Protein AF-A0A7M1Q877-F1 (afdb_monomer_lite)

Foldseek 3Di:
DKWKKWKAQQDPCCQAQVNPQGTKIFIFPAADAQPVPRHGQAAAWSDDDPRITMGIDHDDPDSVRNVVVVVVVCVVVVWDWDWDPDDDDRTPTMITTDQAREGHLVSLVVVVVPDDLVVQALPQDLVNQLVVLVVVQVVRVVVRHGYPSVNSSVVSVVVNVVRVVVVVVVVVVPPD

Radius of gyration: 22.35 Å; chains: 1; bounding box: 50×34×74 Å

Sequence (176 aa):
MYFVIERQHIGPKRQQDADSDLHCFEVLSQPARHVSSGEACLNDSCGEEWGIETYAHGEHPTAEAAEFFIRNYMADLGLEYREDEELKGEVVSRFYVGRYKTLGVRKTQEWLYGIDMSDTDADTTDEDIAEIVRTIQEGAHETGEEYCAATLEKAFKEHRLNCRDELGGKLTTSTR

Secondary structure (DSSP, 8-state):
-EEEEEEEE-STTTTSTTTTT--EEEEESS-EE-TTT--EE-EEEEEEETTEEEEEEEEESSHHHHHHHHHHHHHHTT--EEE-SS--TTEEEEEEESSSEE--HHHHHHHHTT---TT--SS--HHHHHHHHHHHHHHHHHTTEE--HHHHHHHHHHHHHHHHHHHHHHHHHS--

pLDDT: mean 89.09, std 11.93, range [39.5, 98.12]

Structure (mmCIF, N/CA/C/O backbone):
data_AF-A0A7M1Q877-F1
#
_entry.id   AF-A0A7M1Q877-F1
#
loop_
_atom_site.group_PDB
_atom_site.id
_atom_site.type_symbol
_atom_site.label_atom_id
_atom_site.label_alt_id
_atom_site.label_comp_id
_atom_site.label_asym_id
_atom_site.label_entity_id
_atom_site.label_seq_id
_atom_site.pdbx_PDB_ins_code
_atom_site.Cartn_x
_atom_site.Cartn_y
_atom_site.Cartn_z
_atom_site.occupancy
_atom_site.B_iso_or_equiv
_atom_site.auth_seq_id
_atom_site.auth_comp_id
_atom_site.auth_asym_id
_atom_site.auth_atom_id
_atom_site.pdbx_PDB_model_num
ATOM 1 N N . MET A 1 1 ? -11.120 0.054 26.162 1.00 94.25 1 MET A N 1
ATOM 2 C CA . MET A 1 1 ? -11.555 -0.687 24.967 1.00 94.25 1 MET A CA 1
ATOM 3 C C . MET A 1 1 ? -10.812 -0.124 23.781 1.00 94.25 1 MET A C 1
ATOM 5 O O . MET A 1 1 ? -10.510 1.065 23.790 1.00 94.25 1 MET A O 1
ATOM 9 N N . TYR A 1 2 ? -10.507 -0.986 22.825 1.00 97.31 2 TYR A N 1
ATOM 10 C CA . TYR A 1 2 ? -9.814 -0.675 21.584 1.00 97.31 2 TYR A CA 1
ATOM 11 C C . TYR A 1 2 ? -10.568 -1.321 20.428 1.00 97.31 2 TYR A C 1
ATOM 13 O O . TYR A 1 2 ? -11.233 -2.337 20.624 1.00 97.31 2 TYR A O 1
ATOM 21 N N . PHE A 1 3 ? -10.479 -0.732 19.247 1.00 97.81 3 PHE A N 1
ATOM 22 C CA . PHE A 1 3 ? -11.283 -1.111 18.090 1.00 97.81 3 PHE A CA 1
ATOM 23 C C . PHE A 1 3 ? -10.362 -1.420 16.922 1.00 97.81 3 PHE A C 1
ATOM 25 O O . PHE A 1 3 ? -9.434 -0.650 16.669 1.00 97.81 3 PHE A O 1
ATOM 32 N N . VAL A 1 4 ? -10.613 -2.529 16.228 1.00 98.06 4 VAL A N 1
ATOM 33 C CA . VAL A 1 4 ? -9.866 -2.900 15.022 1.00 98.06 4 VAL A CA 1
ATOM 34 C C . VAL A 1 4 ? -10.636 -2.420 13.804 1.00 98.06 4 VAL A C 1
ATOM 36 O O . VAL A 1 4 ? -11.761 -2.862 13.573 1.00 98.06 4 VAL A O 1
ATOM 39 N N . ILE A 1 5 ? -10.026 -1.524 13.032 1.00 97.25 5 ILE A N 1
ATOM 40 C CA . ILE A 1 5 ? -10.617 -0.937 11.832 1.00 97.25 5 ILE A CA 1
ATOM 41 C C . ILE A 1 5 ? -9.763 -1.291 10.621 1.00 97.25 5 ILE A C 1
ATOM 43 O O . ILE A 1 5 ? -8.580 -0.967 10.581 1.00 97.25 5 ILE A O 1
ATOM 47 N N . GLU A 1 6 ? -10.365 -1.910 9.618 1.00 96.69 6 GLU A N 1
ATOM 48 C CA . GLU A 1 6 ? -9.756 -2.107 8.307 1.00 96.69 6 GLU A CA 1
ATOM 49 C C . GLU A 1 6 ? -10.187 -0.984 7.368 1.00 96.69 6 GLU A C 1
ATOM 51 O O . GLU A 1 6 ? -11.359 -0.605 7.324 1.00 96.69 6 GLU A O 1
ATOM 56 N N . ARG A 1 7 ? -9.238 -0.462 6.598 1.00 94.12 7 ARG A N 1
ATOM 57 C CA . ARG A 1 7 ? -9.498 0.474 5.509 1.00 94.12 7 ARG A CA 1
ATOM 58 C C . ARG A 1 7 ? -8.938 -0.090 4.228 1.00 94.12 7 ARG A C 1
ATOM 60 O O . ARG A 1 7 ? -7.794 -0.535 4.191 1.00 94.12 7 ARG A O 1
ATOM 67 N N . GLN A 1 8 ? -9.742 -0.046 3.177 1.00 91.50 8 GLN A N 1
ATOM 68 C CA . GLN A 1 8 ? -9.364 -0.559 1.875 1.00 91.50 8 GLN A CA 1
ATOM 69 C C . GLN A 1 8 ? -9.808 0.402 0.779 1.00 91.50 8 GLN A C 1
ATOM 71 O O . GLN A 1 8 ? -10.976 0.765 0.681 1.00 91.50 8 GLN A O 1
ATOM 76 N N . HIS A 1 9 ? -8.885 0.774 -0.105 1.00 87.06 9 HIS A N 1
ATOM 77 C CA . HIS A 1 9 ? -9.244 1.541 -1.290 1.00 87.06 9 HIS A CA 1
ATOM 78 C C . HIS A 1 9 ? -9.914 0.640 -2.343 1.00 87.06 9 HIS A C 1
ATOM 80 O O . HIS A 1 9 ? -9.298 -0.271 -2.914 1.00 87.06 9 HIS A O 1
ATOM 86 N N . ILE A 1 10 ? -11.186 0.916 -2.629 1.00 82.44 10 ILE A N 1
ATOM 87 C CA . ILE A 1 10 ? -12.016 0.175 -3.592 1.00 82.44 10 ILE A CA 1
ATOM 88 C C . ILE A 1 10 ? -12.201 0.920 -4.921 1.00 82.44 10 ILE A C 1
ATOM 90 O O . ILE A 1 10 ? -12.714 0.349 -5.884 1.00 82.44 10 ILE A O 1
ATOM 94 N N . GLY A 1 11 ? -11.730 2.167 -5.015 1.00 66.19 11 GLY A N 1
ATOM 95 C CA . GLY A 1 11 ? -11.813 2.975 -6.227 1.00 66.19 11 GLY A CA 1
ATOM 96 C C . GLY A 1 11 ? -10.947 2.461 -7.395 1.00 66.19 11 GLY A C 1
ATOM 97 O O . GLY A 1 11 ? -9.961 1.742 -7.201 1.00 66.19 11 GLY A O 1
ATOM 98 N N . PRO A 1 12 ? -11.241 2.884 -8.641 1.00 59.06 12 PRO A N 1
ATOM 99 C CA . PRO A 1 12 ? -10.527 2.440 -9.847 1.00 59.06 12 PRO A CA 1
ATOM 100 C C . PRO A 1 12 ? -9.068 2.934 -9.937 1.00 59.06 12 PRO A C 1
ATOM 102 O O . PRO A 1 12 ? -8.344 2.561 -10.856 1.00 59.06 12 PRO A O 1
ATOM 105 N N . LYS A 1 13 ? -8.624 3.789 -9.007 1.00 59.53 13 LYS A N 1
ATOM 106 C CA . LYS A 1 13 ? -7.363 4.545 -9.055 1.00 59.53 13 LYS A CA 1
ATOM 107 C C . LYS A 1 13 ? -6.267 4.024 -8.115 1.00 59.53 13 LYS A C 1
ATOM 109 O O . LYS A 1 13 ? -5.457 4.804 -7.639 1.00 59.53 13 LYS A O 1
ATOM 114 N N . ARG A 1 14 ? -6.160 2.705 -7.916 1.00 56.53 14 ARG A N 1
ATOM 115 C CA . ARG A 1 14 ? -5.203 2.053 -6.983 1.00 56.53 14 ARG A CA 1
ATOM 116 C C . ARG A 1 14 ? -3.707 2.413 -7.145 1.00 56.53 14 ARG A C 1
ATOM 118 O O . ARG A 1 14 ? -2.900 1.980 -6.336 1.00 56.53 14 ARG A O 1
ATOM 125 N N . GLN A 1 15 ? -3.320 3.153 -8.185 1.00 59.78 15 GLN A N 1
ATOM 126 C CA . GLN A 1 15 ? -1.932 3.541 -8.470 1.00 59.78 15 GLN A CA 1
ATOM 127 C C . GLN A 1 15 ? -1.672 5.060 -8.381 1.00 59.78 15 GLN A C 1
ATOM 129 O O . GLN A 1 15 ? -0.552 5.499 -8.645 1.00 59.78 15 GLN A O 1
ATOM 134 N N . GLN A 1 16 ? -2.668 5.887 -8.032 1.00 62.91 16 GLN A N 1
ATOM 135 C CA . GLN A 1 16 ? -2.398 7.292 -7.694 1.00 62.91 16 GLN A CA 1
ATOM 136 C C . GLN A 1 16 ? -1.698 7.359 -6.337 1.00 62.91 16 GLN A C 1
ATOM 138 O O . GLN A 1 16 ? -2.039 6.593 -5.454 1.00 62.91 16 GLN A O 1
ATOM 143 N N . ASP A 1 17 ? -0.750 8.278 -6.147 1.00 64.00 17 ASP A N 1
ATOM 144 C CA . ASP A 1 17 ? 0.043 8.371 -4.906 1.00 64.00 17 ASP A CA 1
ATOM 145 C C . ASP A 1 17 ? -0.776 8.450 -3.613 1.00 64.00 17 ASP A C 1
ATOM 147 O O . ASP A 1 17 ? -0.301 8.024 -2.566 1.00 64.00 17 ASP A O 1
ATOM 151 N N . ALA A 1 18 ? -1.959 9.064 -3.67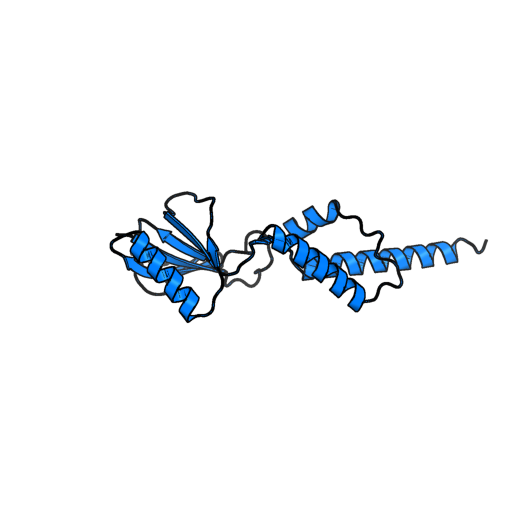4 1.00 61.12 18 ALA A N 1
ATOM 152 C CA . ALA A 1 18 ? -2.848 9.190 -2.525 1.00 61.12 18 ALA A CA 1
ATOM 153 C C . ALA A 1 18 ? -3.582 7.878 -2.203 1.00 61.12 18 ALA A C 1
ATOM 155 O O . ALA A 1 18 ? -3.991 7.696 -1.064 1.00 61.12 18 ALA A O 1
ATOM 156 N N . ASP A 1 19 ? -3.707 6.990 -3.195 1.00 67.19 19 ASP A N 1
ATOM 157 C CA . ASP A 1 19 ? -4.514 5.768 -3.155 1.00 67.19 19 ASP A CA 1
ATOM 158 C C . ASP A 1 19 ? -3.657 4.491 -3.165 1.00 67.19 19 ASP A C 1
ATOM 160 O O . ASP A 1 19 ? -4.135 3.399 -2.843 1.00 67.19 19 ASP A O 1
ATOM 164 N N . SER A 1 20 ? -2.386 4.618 -3.557 1.00 68.12 20 SER A N 1
ATOM 165 C CA . SER A 1 20 ? -1.375 3.589 -3.386 1.00 68.12 20 SER A CA 1
ATOM 166 C C . SER A 1 20 ? -1.158 3.391 -1.897 1.00 68.12 20 SER A C 1
ATOM 168 O O . SER A 1 20 ? -1.006 4.371 -1.169 1.00 68.12 20 SER A O 1
ATOM 170 N N . ASP A 1 21 ? -1.089 2.132 -1.475 1.00 79.06 21 ASP A N 1
ATOM 171 C CA . ASP A 1 21 ? -0.683 1.779 -0.117 1.00 79.06 21 ASP A CA 1
ATOM 172 C C . ASP A 1 21 ? -1.718 2.063 0.990 1.00 79.06 21 ASP A C 1
ATOM 174 O O . ASP A 1 21 ? -1.376 2.244 2.154 1.00 79.06 21 ASP A O 1
ATOM 178 N N . LEU A 1 22 ? -3.009 2.096 0.639 1.00 84.62 22 LEU A N 1
ATOM 179 C CA . LEU A 1 22 ? -4.093 2.411 1.580 1.00 84.62 22 LEU A CA 1
ATOM 180 C C . LEU A 1 22 ? -4.748 1.205 2.263 1.00 84.62 22 LEU A C 1
ATOM 182 O O . LEU A 1 22 ? -5.600 1.406 3.126 1.00 84.62 22 LEU A O 1
ATOM 186 N N . HIS A 1 23 ? -4.419 -0.033 1.876 1.00 91.81 23 HIS A N 1
ATOM 187 C CA . HIS A 1 23 ? -5.004 -1.198 2.544 1.00 91.81 23 HIS A CA 1
ATOM 188 C C . HIS A 1 23 ? -4.300 -1.427 3.878 1.00 91.81 23 HIS A C 1
ATOM 190 O O . HIS A 1 23 ? -3.155 -1.878 3.912 1.00 91.81 23 HIS A O 1
ATOM 196 N N . CYS A 1 24 ? -4.972 -1.096 4.976 1.00 94.19 24 CYS A N 1
ATOM 197 C CA . CYS A 1 24 ? -4.403 -1.217 6.308 1.00 94.19 24 CYS A CA 1
ATOM 198 C C . CYS A 1 24 ? -5.436 -1.598 7.365 1.00 94.19 24 CYS A C 1
ATOM 200 O O . CYS A 1 24 ? -6.642 -1.434 7.190 1.00 94.19 24 CYS A O 1
ATOM 202 N N . PHE A 1 25 ? -4.922 -2.085 8.486 1.00 96.44 25 PHE A N 1
ATOM 203 C CA . PHE A 1 25 ? -5.652 -2.348 9.712 1.00 96.44 25 PHE A CA 1
ATOM 204 C C . PHE A 1 25 ? -5.102 -1.434 10.797 1.00 96.44 25 PHE A C 1
ATOM 206 O O . PHE A 1 25 ? -3.890 -1.290 10.946 1.00 96.44 25 PHE A O 1
ATOM 213 N N . GLU A 1 26 ? -5.985 -0.816 11.562 1.00 96.69 26 GLU A N 1
ATOM 214 C CA . GLU A 1 26 ? -5.642 0.114 12.627 1.00 96.69 26 GLU A CA 1
ATOM 215 C C . GLU A 1 26 ? -6.277 -0.304 13.941 1.00 96.69 26 GLU A C 1
ATOM 217 O O . GLU A 1 26 ? -7.418 -0.766 13.981 1.00 96.69 26 GLU A O 1
ATOM 222 N N . VAL A 1 27 ? -5.554 -0.050 15.026 1.00 97.69 27 VAL A N 1
ATOM 223 C CA . VAL A 1 27 ? -6.098 -0.073 16.378 1.00 97.69 27 VAL A CA 1
ATOM 224 C C . VAL A 1 27 ? -6.418 1.357 16.789 1.00 97.69 27 VAL A C 1
ATOM 226 O O . VAL A 1 27 ? -5.536 2.216 16.830 1.00 97.69 27 VAL A O 1
ATOM 229 N N . LEU A 1 28 ? -7.681 1.615 17.117 1.00 96.50 28 LEU A N 1
ATOM 230 C CA . LEU A 1 28 ? -8.169 2.922 17.556 1.00 96.50 28 LEU A CA 1
ATOM 231 C C . LEU A 1 28 ? -8.683 2.872 18.997 1.00 96.50 28 LEU A C 1
ATOM 233 O O . LEU A 1 28 ? -9.128 1.834 19.489 1.00 96.50 28 LEU A O 1
ATOM 237 N N . SER A 1 29 ? -8.671 4.026 19.667 1.00 95.12 29 SER A N 1
ATOM 238 C CA . SER A 1 29 ? -9.305 4.207 20.986 1.00 95.12 29 SER A CA 1
ATOM 239 C C . SER A 1 29 ? -10.810 4.509 20.912 1.00 95.12 29 SER A C 1
ATOM 241 O O . SER A 1 29 ? -11.493 4.518 21.937 1.00 95.12 29 SER A O 1
ATOM 243 N N . GLN A 1 30 ? -11.333 4.729 19.703 1.00 95.00 30 GLN A N 1
ATOM 244 C CA . GLN A 1 30 ? -12.740 4.995 19.413 1.00 95.00 30 GLN A CA 1
ATOM 245 C C . GLN A 1 30 ? -13.226 4.101 18.264 1.00 95.00 30 GLN A C 1
ATOM 247 O O . GLN A 1 30 ? -12.424 3.751 17.395 1.00 95.00 30 GLN A O 1
ATOM 252 N N . PRO A 1 31 ? -14.520 3.733 18.236 1.00 95.69 31 PRO A N 1
ATOM 253 C CA . PRO A 1 31 ? -15.062 2.942 17.143 1.00 95.69 31 PRO A CA 1
ATOM 254 C C . PRO A 1 31 ? -15.126 3.764 15.856 1.00 95.69 31 PRO A C 1
ATOM 256 O O . PRO A 1 31 ? -15.310 4.986 15.887 1.00 95.69 31 PRO A O 1
ATOM 259 N N . ALA A 1 32 ? -15.081 3.071 14.719 1.00 94.81 32 ALA A N 1
ATOM 260 C CA . ALA A 1 32 ? -15.542 3.652 13.468 1.00 94.81 32 ALA A CA 1
ATOM 261 C C . ALA A 1 32 ? -17.037 3.997 13.564 1.00 94.81 32 ALA A C 1
ATOM 263 O O . ALA A 1 32 ? -17.768 3.531 14.444 1.00 94.81 32 ALA A O 1
ATOM 264 N N . ARG A 1 33 ? -17.505 4.840 12.648 1.00 95.38 33 ARG A N 1
ATOM 265 C CA . ARG A 1 33 ? -18.911 5.235 12.562 1.00 95.38 33 ARG A CA 1
ATOM 266 C C . ARG A 1 33 ? -19.440 4.930 11.178 1.00 95.38 33 ARG A C 1
ATOM 268 O O . ARG A 1 33 ? -18.716 5.102 10.203 1.00 95.38 33 ARG A O 1
ATOM 275 N N . HIS A 1 34 ? -20.696 4.506 11.101 1.00 94.69 34 HIS A N 1
ATOM 276 C CA . HIS A 1 34 ? -21.354 4.336 9.814 1.00 94.69 34 HIS A CA 1
ATOM 277 C C . HIS A 1 34 ? -21.424 5.675 9.080 1.00 94.69 34 HIS A C 1
ATOM 279 O O . HIS A 1 34 ? -21.932 6.649 9.639 1.00 94.69 34 HIS A O 1
ATOM 285 N N . VAL A 1 35 ? -20.986 5.712 7.821 1.00 91.06 35 VAL A N 1
ATOM 286 C CA . VAL A 1 35 ? -20.986 6.936 6.999 1.00 91.06 35 VAL A CA 1
ATOM 287 C C . VAL A 1 35 ? -22.397 7.531 6.887 1.00 91.06 35 VAL A C 1
ATOM 289 O O . VAL A 1 35 ? -22.577 8.744 6.948 1.00 91.06 35 VAL A O 1
ATOM 292 N N . SER A 1 36 ? -23.424 6.683 6.780 1.00 88.81 36 SER A N 1
ATOM 293 C CA . SER A 1 36 ? -24.810 7.121 6.585 1.00 88.81 36 SER A CA 1
ATOM 294 C C . SER A 1 36 ? -25.513 7.619 7.852 1.00 88.81 36 SER A C 1
ATOM 296 O O . SER A 1 36 ? -26.355 8.510 7.757 1.00 88.81 36 SER A O 1
ATOM 298 N N . SER A 1 3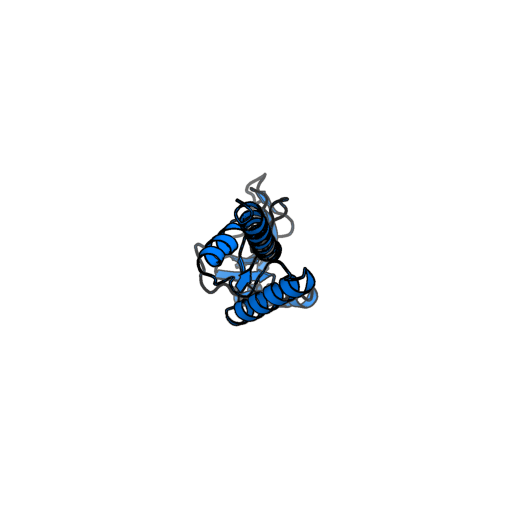7 ? -25.240 7.022 9.019 1.00 92.00 37 SER A N 1
ATOM 299 C CA . SER A 1 37 ? -25.984 7.299 10.264 1.00 92.00 37 SER A CA 1
ATOM 300 C C . SER A 1 37 ? -25.155 7.988 11.349 1.00 92.00 37 SER A C 1
ATOM 302 O O . SER A 1 37 ? -25.723 8.575 12.267 1.00 92.00 37 SER A O 1
ATOM 304 N N . GLY A 1 38 ? -23.824 7.920 11.279 1.00 92.06 38 GLY A N 1
ATOM 305 C CA . GLY A 1 38 ? -22.916 8.392 12.326 1.00 92.06 38 GLY A CA 1
ATOM 306 C C . GLY A 1 38 ? -22.914 7.533 13.598 1.00 92.06 38 GLY A C 1
ATOM 307 O O . GLY A 1 38 ? -22.191 7.844 14.551 1.00 92.06 38 GLY A O 1
ATOM 308 N N . GLU A 1 39 ? -23.702 6.459 13.642 1.00 95.00 39 GLU A N 1
ATOM 309 C CA . GLU A 1 39 ? -23.731 5.516 14.760 1.00 95.00 39 GLU A CA 1
ATOM 310 C C . GLU A 1 39 ? -22.442 4.693 14.810 1.00 95.00 39 GLU A C 1
ATOM 312 O O . GLU A 1 39 ? -21.782 4.496 13.790 1.00 95.00 39 GLU A O 1
ATOM 317 N N . ALA A 1 40 ? -22.067 4.233 16.007 1.00 95.56 40 ALA A N 1
ATOM 318 C CA . ALA A 1 40 ? -20.879 3.404 16.181 1.00 95.56 40 ALA A CA 1
ATOM 319 C C . ALA A 1 40 ? -21.022 2.100 15.383 1.00 95.56 40 ALA A C 1
ATOM 321 O O . ALA A 1 40 ? -21.982 1.354 15.563 1.00 95.56 40 ALA A O 1
ATOM 322 N N . CYS A 1 41 ? -20.044 1.842 14.525 1.00 95.69 41 CYS A N 1
ATOM 323 C CA . CYS A 1 41 ? -19.909 0.635 13.732 1.00 95.69 41 CYS A CA 1
ATOM 324 C C . CYS A 1 41 ? -18.888 -0.258 14.439 1.00 95.69 41 CYS A C 1
ATOM 326 O O . CYS A 1 41 ? -17.712 0.093 14.539 1.00 95.69 41 CYS A O 1
ATOM 328 N N . LEU A 1 42 ? -19.361 -1.364 15.012 1.00 94.50 42 LEU A N 1
ATOM 329 C CA . LEU A 1 42 ? -18.525 -2.254 15.823 1.00 94.50 42 LEU A CA 1
ATOM 330 C C . LEU A 1 42 ? -18.114 -3.512 15.070 1.00 94.50 42 LEU A C 1
ATOM 332 O O . LEU A 1 42 ? -17.060 -4.059 15.354 1.00 94.50 42 LEU A O 1
ATOM 336 N N . ASN A 1 43 ? -18.936 -3.973 14.131 1.00 92.12 43 ASN A N 1
ATOM 337 C CA . ASN A 1 43 ? -18.671 -5.150 13.316 1.00 92.12 43 ASN A CA 1
ATOM 338 C C . ASN A 1 43 ? -19.260 -4.908 11.923 1.00 92.12 43 ASN A C 1
ATOM 340 O O . ASN A 1 43 ? -20.373 -4.384 11.852 1.00 92.12 43 ASN A O 1
ATOM 344 N N . ASP A 1 44 ? -18.561 -5.359 10.877 1.00 93.62 44 ASP A N 1
ATOM 345 C CA . ASP A 1 44 ? -18.953 -5.270 9.455 1.00 93.62 44 ASP A CA 1
ATOM 346 C C . ASP A 1 44 ? -18.615 -3.917 8.784 1.00 93.62 44 ASP A C 1
ATOM 348 O O . ASP A 1 44 ? -17.920 -3.072 9.356 1.00 93.62 44 ASP A O 1
ATOM 352 N N . SER A 1 45 ? -19.048 -3.744 7.531 1.00 95.62 45 SER A N 1
ATOM 353 C CA . SER A 1 45 ? -18.879 -2.531 6.730 1.00 95.62 45 SER A CA 1
ATOM 354 C C . SER A 1 45 ? -19.506 -1.323 7.426 1.00 95.62 45 SER A C 1
ATOM 356 O O . SER A 1 45 ? -20.704 -1.264 7.719 1.00 95.62 45 SER A O 1
ATOM 358 N N . CYS A 1 46 ? -18.673 -0.313 7.642 1.00 96.06 46 CYS A N 1
ATOM 359 C CA . CYS A 1 46 ? -19.056 1.007 8.116 1.00 96.06 46 CYS A CA 1
ATOM 360 C C . CYS A 1 46 ? -19.404 1.952 6.950 1.00 96.06 46 CYS A C 1
ATOM 362 O O . CYS A 1 46 ? -19.912 3.053 7.177 1.00 96.06 46 CYS A O 1
ATOM 364 N N . GLY A 1 47 ? -19.196 1.504 5.712 1.00 94.25 47 GLY A N 1
ATOM 365 C CA . GLY A 1 47 ? -19.485 2.222 4.480 1.00 94.25 47 GLY A CA 1
ATOM 366 C C . GLY A 1 47 ? -18.240 2.742 3.766 1.00 94.25 47 GLY A C 1
ATOM 367 O O . GLY A 1 47 ? -17.115 2.691 4.274 1.00 94.25 47 GLY A O 1
ATOM 368 N N . GLU A 1 48 ? -18.492 3.276 2.575 1.00 92.44 48 GLU A N 1
ATOM 369 C CA . GLU A 1 48 ? -17.499 3.885 1.698 1.00 92.44 48 GLU A CA 1
ATOM 370 C C . GLU A 1 48 ? -17.514 5.406 1.835 1.00 92.44 48 GLU A C 1
ATOM 372 O O . GLU A 1 48 ? -18.570 6.041 1.768 1.00 92.44 48 GLU A O 1
ATOM 377 N N . GLU A 1 49 ? -16.331 5.996 1.980 1.00 88.38 49 GLU A N 1
ATOM 378 C CA . GLU A 1 49 ? -16.132 7.434 1.847 1.00 88.38 49 GLU A CA 1
ATOM 379 C C . GLU A 1 49 ? -14.878 7.702 1.008 1.00 88.38 49 GLU A C 1
ATOM 381 O O . GLU A 1 49 ? -13.807 7.159 1.278 1.00 88.38 49 GLU A O 1
ATOM 386 N N . TRP A 1 50 ? -14.993 8.555 -0.014 1.00 84.56 50 TRP A N 1
ATOM 387 C CA . TRP A 1 50 ? -13.875 8.952 -0.884 1.00 84.56 50 TRP A CA 1
ATOM 388 C C . TRP A 1 50 ? -13.128 7.775 -1.542 1.00 84.56 50 TRP A C 1
ATOM 390 O O . TRP A 1 50 ? -11.924 7.850 -1.769 1.00 84.56 50 TRP A O 1
ATOM 400 N N . GLY A 1 51 ? -13.832 6.692 -1.879 1.00 85.81 51 GLY A N 1
ATOM 401 C CA . GLY A 1 51 ? -13.256 5.483 -2.473 1.00 85.81 51 GLY A CA 1
ATOM 402 C C . GLY A 1 51 ? -12.570 4.550 -1.472 1.00 85.81 51 GLY A C 1
AT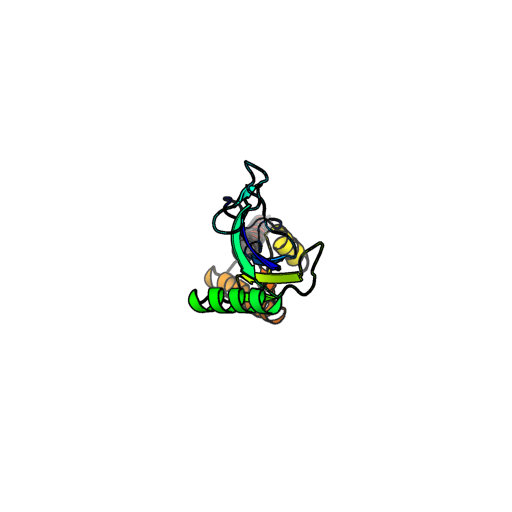OM 403 O O . GLY A 1 51 ? -11.959 3.564 -1.897 1.00 85.81 51 GLY A O 1
ATOM 404 N N . ILE A 1 52 ? -12.668 4.840 -0.172 1.00 89.38 52 ILE A N 1
ATOM 405 C CA . ILE A 1 52 ? -12.152 4.016 0.920 1.00 89.38 52 ILE A CA 1
ATOM 406 C C . ILE A 1 52 ? -13.333 3.334 1.602 1.00 89.38 52 ILE A C 1
ATOM 408 O O . ILE A 1 52 ? -14.163 3.980 2.238 1.00 89.38 52 ILE A O 1
ATOM 412 N N . GLU A 1 53 ? -13.382 2.015 1.491 1.00 93.62 53 GLU A N 1
ATOM 413 C CA . GLU A 1 53 ? -14.290 1.184 2.267 1.00 93.62 53 GLU A CA 1
ATOM 414 C C . GLU A 1 53 ? -13.694 0.954 3.659 1.00 93.62 53 GLU A C 1
ATOM 416 O O . GLU A 1 53 ? -12.505 0.642 3.792 1.00 93.62 53 GLU A O 1
ATOM 421 N N . THR A 1 54 ? -14.514 1.122 4.696 1.00 95.62 54 THR A N 1
ATOM 422 C CA . THR A 1 54 ? -14.108 0.931 6.093 1.00 95.62 54 THR A CA 1
ATOM 423 C C . THR A 1 54 ? -14.872 -0.234 6.709 1.00 95.62 54 THR A C 1
ATOM 425 O O . THR A 1 54 ? -16.097 -0.260 6.638 1.00 95.62 54 THR A O 1
ATOM 428 N N . TYR A 1 55 ? -14.174 -1.147 7.385 1.00 97.12 55 TYR A N 1
ATOM 429 C CA . TYR A 1 55 ? -14.772 -2.265 8.120 1.00 97.12 55 TYR A CA 1
ATOM 430 C C . TYR A 1 55 ? -14.346 -2.240 9.587 1.00 97.12 55 TYR A C 1
ATOM 432 O O . TYR A 1 55 ? -13.181 -1.990 9.899 1.00 97.12 55 TYR A O 1
ATOM 440 N N . ALA A 1 56 ? -15.278 -2.528 10.493 1.00 97.44 56 ALA A N 1
ATOM 441 C CA . ALA A 1 56 ? -14.981 -2.747 11.903 1.00 97.44 56 ALA A CA 1
ATOM 442 C C . ALA A 1 56 ? -14.917 -4.248 12.215 1.00 97.44 56 ALA A C 1
ATOM 444 O O . ALA A 1 56 ? -15.749 -5.030 11.751 1.00 97.44 56 ALA A O 1
ATOM 445 N N . HIS A 1 57 ? -13.949 -4.634 13.044 1.00 96.94 57 HIS A N 1
ATOM 446 C CA . HIS A 1 57 ? -13.665 -6.028 13.404 1.00 96.94 57 HIS A CA 1
ATOM 447 C C . HIS A 1 57 ? -13.806 -6.298 14.909 1.00 96.94 57 HIS A C 1
ATOM 449 O O . HIS A 1 57 ? -13.159 -7.184 15.462 1.00 96.94 57 HIS A O 1
ATOM 455 N N . GLY A 1 58 ? -14.672 -5.543 15.581 1.00 94.56 58 GLY A N 1
ATOM 456 C CA . GLY A 1 58 ? -15.021 -5.757 16.979 1.00 94.56 58 GLY A CA 1
ATOM 457 C C . GLY A 1 58 ? -14.267 -4.881 17.976 1.00 94.56 58 GLY A C 1
ATOM 458 O O . GLY A 1 58 ? -13.460 -4.006 17.644 1.00 94.56 58 GLY A O 1
ATOM 459 N N . GLU A 1 59 ? -14.587 -5.126 19.246 1.00 96.94 59 GLU A N 1
ATOM 460 C CA . GLU A 1 59 ? -14.012 -4.446 20.402 1.00 96.94 59 GLU A CA 1
ATOM 461 C C . GLU A 1 59 ? -13.063 -5.379 21.154 1.00 96.94 59 GLU A C 1
ATOM 463 O O . GLU A 1 59 ? -13.364 -6.549 21.401 1.00 96.94 59 GLU A O 1
ATOM 468 N N . HIS A 1 60 ? -11.940 -4.828 21.603 1.00 97.56 60 HIS A N 1
ATOM 469 C CA . HIS A 1 60 ? -10.907 -5.543 22.333 1.00 97.56 60 HIS A CA 1
ATOM 470 C C . HIS A 1 60 ? -10.626 -4.866 23.681 1.00 97.56 60 HIS A C 1
ATOM 472 O O . HIS A 1 60 ? -10.649 -3.633 23.796 1.00 97.56 60 HIS A O 1
ATOM 478 N N . PRO A 1 61 ? -10.340 -5.650 24.735 1.00 97.25 61 PRO A N 1
ATOM 479 C CA . PRO A 1 61 ? -10.118 -5.105 26.071 1.00 97.25 61 PRO A CA 1
ATOM 480 C C . PRO A 1 61 ? -8.843 -4.254 26.161 1.00 97.25 61 PRO A C 1
ATOM 482 O O . PRO A 1 61 ? -8.832 -3.262 26.892 1.00 97.25 61 PRO A O 1
ATOM 485 N N . THR A 1 62 ? -7.799 -4.603 25.402 1.00 97.88 62 THR A N 1
ATOM 486 C CA . THR A 1 62 ? -6.505 -3.902 25.366 1.00 97.88 62 THR A CA 1
ATOM 487 C C . THR A 1 62 ? -6.009 -3.726 23.929 1.00 97.88 62 THR A C 1
ATOM 489 O O . THR A 1 62 ? -6.509 -4.394 23.020 1.00 97.88 62 THR A O 1
ATOM 492 N N . ALA A 1 63 ? -5.035 -2.834 23.727 1.00 96.88 63 ALA A N 1
ATOM 493 C CA . ALA A 1 63 ? -4.414 -2.623 22.421 1.00 96.88 63 ALA A CA 1
ATOM 494 C C . ALA A 1 63 ? -3.697 -3.893 21.946 1.00 96.88 63 ALA A C 1
ATOM 496 O O . ALA A 1 63 ? -3.874 -4.314 20.811 1.00 96.88 63 ALA A O 1
ATOM 497 N N . GLU A 1 64 ? -2.998 -4.586 22.845 1.00 97.69 64 GLU A N 1
ATOM 498 C CA . GLU A 1 64 ? -2.274 -5.822 22.537 1.00 97.69 64 GLU A CA 1
ATOM 499 C C . GLU A 1 64 ? -3.225 -6.939 22.085 1.00 97.69 64 GLU A C 1
ATOM 501 O O . GLU A 1 64 ? -2.891 -7.730 21.205 1.00 97.69 64 GLU A O 1
ATOM 506 N N . ALA A 1 65 ? -4.434 -7.003 22.655 1.00 98.12 65 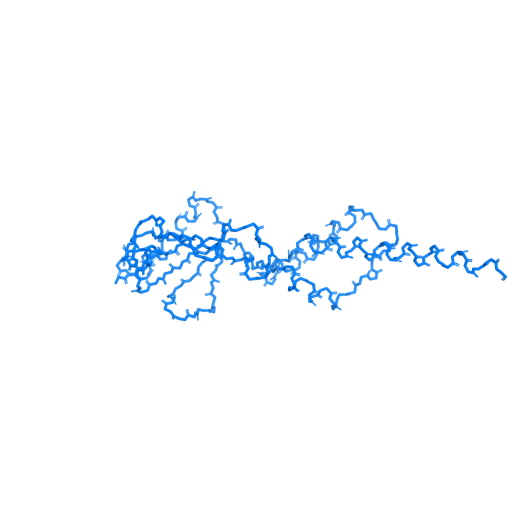ALA A N 1
ATOM 507 C CA . ALA A 1 65 ? -5.454 -7.954 22.221 1.00 98.12 65 ALA A CA 1
ATOM 508 C C . ALA A 1 65 ? -6.000 -7.626 20.818 1.00 98.12 65 ALA A C 1
ATOM 510 O O . ALA A 1 65 ? -6.310 -8.547 20.062 1.00 98.12 65 ALA A O 1
ATOM 511 N N . ALA A 1 66 ? -6.108 -6.339 20.473 1.00 97.94 66 ALA A N 1
ATOM 512 C CA . ALA A 1 66 ? -6.493 -5.883 19.137 1.00 97.94 66 ALA A CA 1
ATOM 513 C C . ALA A 1 66 ? -5.393 -6.185 18.103 1.00 97.94 66 ALA A C 1
ATOM 515 O O . ALA A 1 66 ? -5.665 -6.743 17.045 1.00 97.94 66 ALA A O 1
ATOM 516 N N . GLU A 1 67 ? -4.132 -5.907 18.434 1.00 97.62 67 GLU A N 1
ATOM 517 C CA . GLU A 1 67 ? -2.979 -6.215 17.578 1.00 97.62 67 GLU A CA 1
ATOM 518 C C . GLU A 1 67 ? -2.823 -7.719 17.348 1.00 97.62 67 GLU A C 1
ATOM 520 O O . GLU A 1 67 ? -2.594 -8.164 16.223 1.00 97.62 67 GLU A O 1
ATOM 525 N N . PHE A 1 68 ? -2.996 -8.525 18.399 1.00 97.62 68 PHE A N 1
ATOM 526 C CA . PHE A 1 68 ? -2.978 -9.980 18.284 1.00 97.62 68 PHE A CA 1
ATOM 527 C C . PHE A 1 68 ? -4.084 -10.495 17.357 1.00 97.62 68 PHE A C 1
ATOM 529 O O . PHE A 1 68 ? -3.846 -11.414 16.572 1.00 97.62 68 PHE A O 1
ATOM 536 N N . PHE A 1 69 ? -5.278 -9.898 17.415 1.00 97.69 69 PHE A N 1
ATOM 537 C CA . PHE A 1 69 ? -6.351 -10.210 16.475 1.00 97.69 69 PHE A CA 1
ATOM 538 C C . PHE A 1 69 ? -5.938 -9.897 15.031 1.00 97.69 69 PHE A C 1
ATOM 540 O O . PHE A 1 69 ? -6.025 -10.789 14.191 1.00 97.69 69 PHE A O 1
ATOM 547 N N . ILE A 1 70 ? -5.425 -8.689 14.757 1.00 97.50 70 ILE A N 1
ATOM 548 C CA . ILE A 1 70 ? -4.998 -8.278 13.407 1.00 97.50 70 ILE A CA 1
ATOM 549 C C . ILE A 1 70 ? -3.958 -9.253 12.845 1.00 97.50 70 ILE A C 1
ATOM 551 O O . ILE A 1 70 ? -4.106 -9.740 11.726 1.00 97.50 70 ILE A O 1
ATOM 555 N N . ARG A 1 71 ? -2.926 -9.584 13.632 1.00 96.75 71 ARG A N 1
ATOM 556 C CA . ARG A 1 71 ? -1.841 -10.474 13.193 1.00 96.75 71 ARG A CA 1
ATOM 557 C C . ARG A 1 71 ? -2.337 -11.879 12.856 1.00 96.75 71 ARG A C 1
ATOM 559 O O . ARG A 1 71 ? -1.923 -12.429 11.840 1.00 96.75 71 ARG A O 1
ATOM 566 N N . ASN A 1 72 ? -3.228 -12.450 13.669 1.00 97.31 72 ASN A N 1
ATOM 567 C CA . ASN A 1 72 ? -3.816 -13.757 13.357 1.00 97.31 72 ASN A CA 1
ATOM 568 C C . ASN A 1 72 ? -4.734 -13.685 12.140 1.00 97.31 72 ASN A C 1
ATOM 570 O O . ASN A 1 72 ? -4.653 -14.553 11.283 1.00 97.31 72 ASN A O 1
ATOM 574 N N . TYR A 1 73 ? -5.552 -12.637 12.034 1.00 95.50 73 TYR A N 1
ATOM 575 C CA . TYR A 1 73 ? -6.445 -12.449 10.895 1.00 95.50 73 TYR A CA 1
ATOM 576 C C . TYR A 1 73 ? -5.667 -12.375 9.575 1.00 95.50 73 TYR A C 1
ATOM 578 O O . TYR A 1 73 ? -5.979 -13.082 8.620 1.00 95.50 73 TYR A O 1
ATOM 586 N N . MET A 1 74 ? -4.594 -11.580 9.532 1.00 95.00 74 MET A N 1
ATOM 587 C CA . MET A 1 74 ? -3.709 -11.511 8.369 1.00 95.00 74 MET A CA 1
ATOM 588 C C . MET A 1 74 ? -3.011 -12.848 8.093 1.00 95.00 74 MET A C 1
ATOM 590 O O . MET A 1 74 ? -2.953 -13.271 6.939 1.00 95.00 74 MET A O 1
ATOM 594 N N . ALA A 1 75 ? -2.519 -13.535 9.130 1.00 95.31 75 ALA A N 1
ATOM 595 C CA . ALA A 1 75 ? -1.865 -14.835 8.984 1.00 95.31 75 ALA A CA 1
ATOM 596 C C . ALA A 1 75 ? -2.813 -15.913 8.432 1.00 95.31 75 ALA A C 1
ATOM 598 O O . ALA A 1 75 ? -2.421 -16.665 7.540 1.00 95.31 75 ALA A O 1
ATOM 599 N N . ASP A 1 76 ? -4.062 -15.950 8.900 1.00 96.50 76 ASP A N 1
ATOM 600 C CA . ASP A 1 76 ? -5.102 -16.868 8.422 1.00 96.50 76 ASP A CA 1
ATOM 601 C C . ASP A 1 76 ? -5.430 -16.634 6.939 1.00 96.50 76 ASP A C 1
ATOM 603 O O . ASP A 1 76 ? -5.734 -17.576 6.203 1.00 96.50 76 ASP A O 1
ATOM 607 N N . LEU A 1 77 ? -5.320 -15.385 6.480 1.00 93.75 77 LEU A N 1
ATOM 608 C CA . LEU A 1 77 ? -5.474 -15.003 5.076 1.00 93.75 77 LEU A CA 1
ATOM 609 C C . LEU A 1 77 ? -4.185 -15.159 4.249 1.00 93.75 77 LEU A C 1
ATOM 611 O O . LEU A 1 77 ? -4.212 -14.941 3.037 1.00 93.75 77 LEU A O 1
ATOM 615 N N . GLY A 1 78 ? -3.061 -15.526 4.871 1.00 94.56 78 GLY A N 1
ATOM 616 C CA . GLY A 1 78 ? -1.756 -15.600 4.213 1.00 94.56 78 GLY A CA 1
ATOM 617 C C . GLY A 1 78 ? -1.238 -14.242 3.730 1.00 94.56 78 GLY A C 1
ATOM 618 O O . GLY A 1 78 ? -0.482 -14.184 2.761 1.00 94.56 78 GLY A O 1
ATOM 619 N N . LEU A 1 79 ? -1.669 -13.152 4.367 1.00 92.88 79 LEU A N 1
ATOM 620 C CA . LEU A 1 79 ? -1.254 -11.797 4.028 1.00 92.88 79 LEU A CA 1
ATOM 621 C C . LEU A 1 79 ? 0.057 -11.455 4.730 1.00 92.88 79 LEU A C 1
ATOM 623 O O . LEU A 1 79 ? 0.190 -11.579 5.948 1.00 92.88 79 LEU A O 1
ATOM 627 N N . GLU A 1 80 ? 1.018 -10.967 3.952 1.00 93.56 80 GLU A N 1
ATOM 628 C CA . GLU A 1 80 ? 2.161 -10.257 4.512 1.00 93.56 80 GLU A CA 1
ATOM 629 C C . GLU A 1 80 ? 1.738 -8.857 4.952 1.00 93.56 80 GLU A C 1
ATOM 631 O O . GLU A 1 80 ? 0.788 -8.283 4.413 1.00 93.56 80 GLU A O 1
ATOM 636 N N . TYR A 1 81 ? 2.459 -8.291 5.913 1.00 93.81 81 TYR A N 1
ATOM 637 C CA . TYR A 1 81 ? 2.192 -6.950 6.406 1.00 93.81 81 TYR A CA 1
ATOM 638 C C . TYR A 1 81 ? 3.471 -6.257 6.862 1.00 93.81 81 TYR A C 1
ATOM 640 O O . TYR A 1 81 ? 4.503 -6.895 7.087 1.00 93.81 81 TYR A O 1
ATOM 648 N N . ARG A 1 82 ? 3.363 -4.944 7.046 1.00 93.25 82 ARG A N 1
ATOM 649 C CA . ARG A 1 82 ? 4.364 -4.115 7.719 1.00 93.25 82 ARG A CA 1
ATOM 650 C C . ARG A 1 82 ? 3.692 -3.155 8.693 1.00 93.25 82 ARG A C 1
ATOM 652 O O . ARG A 1 82 ? 2.537 -2.772 8.503 1.00 93.25 82 ARG A O 1
ATOM 659 N N . GLU A 1 83 ? 4.420 -2.773 9.728 1.00 91.88 83 GLU A N 1
ATOM 660 C CA . GLU A 1 83 ? 3.940 -1.844 10.752 1.00 91.88 83 GLU A CA 1
ATOM 661 C C . GLU A 1 83 ? 4.277 -0.399 10.362 1.00 91.88 83 GLU A C 1
ATOM 663 O O . GLU A 1 83 ? 5.308 -0.139 9.741 1.00 91.88 83 GLU A O 1
ATOM 668 N N . ASP A 1 84 ? 3.385 0.537 10.687 1.00 87.19 84 ASP A N 1
ATOM 669 C CA . ASP A 1 84 ? 3.630 1.971 10.509 1.00 87.19 84 ASP A CA 1
ATOM 670 C C . ASP A 1 84 ? 4.352 2.533 11.738 1.00 87.19 84 ASP A C 1
ATOM 672 O O . ASP A 1 84 ? 3.788 2.571 12.834 1.00 87.19 84 ASP A O 1
ATOM 676 N N . GLU A 1 85 ? 5.585 3.000 11.560 1.00 78.25 85 GLU A N 1
ATOM 677 C CA . GLU A 1 85 ? 6.343 3.657 12.631 1.00 78.25 85 GLU A CA 1
ATOM 678 C C . GLU A 1 85 ? 5.908 5.123 12.839 1.00 78.25 85 GLU A C 1
ATOM 680 O O . GLU A 1 85 ? 6.174 5.710 13.890 1.00 78.25 85 GLU A O 1
ATOM 685 N N . GLU A 1 86 ? 5.197 5.727 11.876 1.00 80.62 86 GLU A N 1
ATOM 686 C CA . GLU A 1 86 ? 4.790 7.137 11.894 1.00 80.62 86 GLU A CA 1
ATOM 687 C C . GLU A 1 86 ? 3.285 7.309 12.153 1.00 80.62 86 GLU A C 1
ATOM 689 O O . GLU A 1 86 ? 2.507 7.790 11.320 1.00 80.62 86 GLU A O 1
ATOM 694 N N . LEU A 1 87 ? 2.857 6.960 13.364 1.00 84.06 87 LEU A N 1
ATOM 695 C CA . LEU A 1 87 ? 1.459 7.092 13.769 1.00 84.06 87 LEU A CA 1
ATOM 696 C C . LEU A 1 87 ? 1.028 8.562 13.914 1.00 84.06 87 LEU A C 1
ATOM 698 O O . LEU A 1 87 ? 1.768 9.420 14.402 1.00 84.06 87 LEU A O 1
ATOM 702 N N . LYS A 1 88 ? -0.214 8.862 13.515 1.00 78.88 88 LYS A N 1
ATOM 703 C CA . LYS A 1 88 ? -0.828 10.196 13.625 1.00 78.88 88 LYS A CA 1
ATOM 704 C C . LYS A 1 88 ? -2.241 10.096 14.188 1.00 78.88 88 LYS A C 1
ATOM 706 O O . LYS A 1 88 ? -2.974 9.162 13.881 1.00 78.88 88 LYS A O 1
ATOM 711 N N . GLY A 1 89 ? -2.652 11.121 14.934 1.00 82.31 89 GLY A N 1
ATOM 712 C CA . GLY A 1 89 ? -4.015 11.234 15.454 1.00 82.31 89 GLY A CA 1
ATOM 713 C C . GLY A 1 89 ? -4.313 10.222 16.562 1.00 82.31 89 GLY A C 1
ATOM 714 O O . GLY A 1 89 ? -3.506 10.041 17.466 1.00 82.31 89 GLY A O 1
ATOM 715 N N . GLU A 1 90 ? -5.488 9.596 16.500 1.00 85.06 90 GLU A N 1
ATOM 716 C CA . GLU A 1 90 ? -5.989 8.654 17.517 1.00 85.06 90 GLU A CA 1
ATOM 717 C C . GLU A 1 90 ? -5.576 7.189 17.267 1.00 85.06 90 GLU A C 1
ATOM 719 O O . GLU A 1 90 ? -6.079 6.278 17.932 1.00 85.06 90 GLU A O 1
ATOM 724 N N . VAL A 1 91 ? -4.681 6.961 16.300 1.00 91.69 91 VAL A N 1
ATOM 725 C CA . VAL A 1 91 ? -4.199 5.633 15.907 1.00 91.69 91 VAL A CA 1
ATOM 726 C C . VAL A 1 91 ? -3.165 5.135 16.910 1.00 91.69 91 VAL A C 1
ATOM 728 O O . VAL A 1 91 ? -2.134 5.771 17.117 1.00 91.69 91 VAL A O 1
ATOM 731 N N . VAL A 1 92 ? -3.452 3.990 17.524 1.00 94.44 92 VAL A N 1
ATOM 732 C CA . VAL A 1 92 ? -2.591 3.327 18.515 1.00 94.44 92 VAL A CA 1
ATOM 733 C C . VAL A 1 92 ? -1.541 2.465 17.828 1.00 94.44 92 VAL A C 1
ATOM 735 O O . VAL A 1 92 ? -0.386 2.470 18.237 1.00 94.44 92 VAL A O 1
ATOM 738 N N . SER A 1 93 ? -1.940 1.760 16.773 1.00 95.81 93 SER A N 1
ATOM 739 C CA . SER A 1 93 ? -1.052 1.008 15.890 1.00 95.81 93 SER A CA 1
ATOM 740 C C . SER A 1 93 ? -1.698 0.844 14.518 1.00 95.81 93 SER A C 1
ATOM 742 O O . SER A 1 93 ? -2.925 0.916 14.383 1.00 95.81 93 SER A O 1
ATOM 744 N N . ARG A 1 94 ? -0.869 0.674 13.485 1.00 95.69 94 ARG A N 1
ATOM 745 C CA . ARG A 1 94 ? -1.305 0.480 12.100 1.00 95.69 94 ARG A CA 1
ATOM 746 C C . ARG A 1 94 ? -0.444 -0.573 11.414 1.00 95.69 94 ARG A C 1
ATOM 748 O O . ARG A 1 94 ? 0.780 -0.549 11.518 1.00 95.69 94 ARG A O 1
ATOM 755 N N . PHE A 1 95 ? -1.111 -1.444 10.671 1.00 95.19 95 PHE A N 1
ATOM 756 C CA . PHE A 1 95 ? -0.540 -2.549 9.919 1.00 95.19 95 PHE A CA 1
ATOM 757 C C . PHE A 1 95 ? -0.999 -2.422 8.471 1.00 95.19 95 PHE A C 1
ATOM 759 O O . PHE A 1 95 ? -2.184 -2.584 8.181 1.00 95.19 95 PHE A O 1
ATOM 766 N N . TYR A 1 96 ? -0.088 -2.111 7.559 1.00 93.81 96 TYR A N 1
ATOM 767 C CA . TYR A 1 96 ? -0.405 -2.104 6.136 1.00 93.81 96 TYR A CA 1
ATOM 768 C C . TYR A 1 96 ? -0.303 -3.511 5.569 1.00 93.81 96 TYR A C 1
ATOM 770 O O . TYR A 1 96 ? 0.621 -4.253 5.902 1.00 93.81 96 TYR A O 1
ATOM 778 N N . VAL A 1 97 ? -1.232 -3.854 4.683 1.00 92.44 97 VAL A N 1
ATOM 779 C CA . VAL A 1 97 ? -1.172 -5.093 3.912 1.00 92.44 97 VAL A CA 1
ATOM 780 C C . VAL A 1 97 ? -0.050 -4.971 2.881 1.00 92.44 97 VAL A C 1
ATOM 782 O O . VAL A 1 97 ? 0.066 -3.965 2.182 1.00 92.44 97 VAL A O 1
ATOM 785 N N . GLY A 1 98 ? 0.776 -6.008 2.789 1.00 91.38 98 GLY A N 1
ATOM 786 C CA . GLY A 1 98 ? 1.962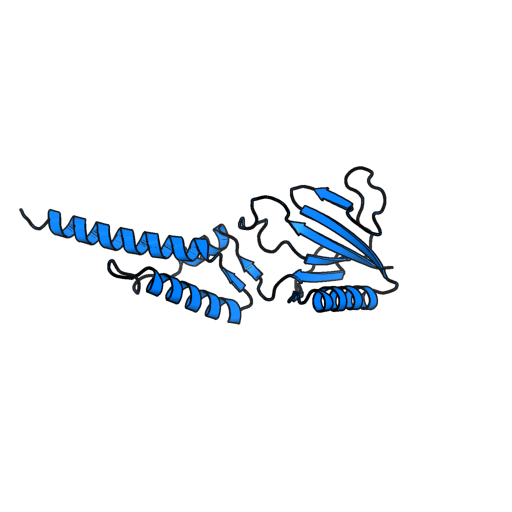 -6.057 1.944 1.00 91.38 98 GLY A CA 1
ATOM 787 C C . GLY A 1 98 ? 3.253 -5.727 2.695 1.00 91.38 98 GLY A C 1
ATOM 788 O O . GLY A 1 98 ? 3.293 -4.918 3.625 1.00 91.38 98 GLY A O 1
ATOM 789 N N . ARG A 1 99 ? 4.340 -6.366 2.260 1.00 91.00 99 ARG A N 1
ATOM 790 C CA . ARG A 1 99 ? 5.675 -6.224 2.857 1.00 91.00 99 ARG A CA 1
ATOM 791 C C . ARG A 1 99 ? 6.314 -4.861 2.593 1.00 91.00 99 ARG A C 1
ATOM 793 O O . ARG A 1 99 ? 7.055 -4.369 3.438 1.00 91.00 99 ARG A O 1
ATOM 800 N N . TYR A 1 100 ? 6.028 -4.263 1.441 1.00 91.25 100 TYR A N 1
ATOM 801 C CA . TYR A 1 100 ? 6.688 -3.051 0.967 1.00 91.25 100 TYR A CA 1
ATOM 802 C C . TYR A 1 100 ? 5.725 -1.876 0.914 1.00 91.25 100 TYR A C 1
ATOM 804 O O . TYR A 1 100 ? 4.534 -2.039 0.655 1.00 91.25 100 TYR A O 1
ATOM 812 N N . LYS A 1 101 ? 6.257 -0.679 1.148 1.00 90.31 101 LYS A N 1
ATOM 813 C CA . LYS A 1 101 ? 5.540 0.575 0.956 1.00 90.31 101 LYS A CA 1
ATOM 814 C C . LYS A 1 101 ? 5.431 0.868 -0.535 1.00 90.31 101 LYS A C 1
ATOM 816 O O . LYS A 1 101 ? 6.415 1.268 -1.161 1.00 90.31 101 LYS A O 1
ATOM 821 N N . THR A 1 102 ? 4.241 0.700 -1.100 1.00 88.88 102 THR A N 1
ATOM 822 C CA . THR A 1 102 ? 4.034 0.967 -2.523 1.00 88.88 102 THR A CA 1
ATOM 823 C C . THR A 1 102 ? 4.077 2.469 -2.807 1.00 88.88 102 THR A C 1
ATOM 825 O O . THR A 1 102 ? 3.338 3.270 -2.233 1.00 88.88 102 THR A O 1
ATOM 828 N N . LEU A 1 103 ? 4.928 2.867 -3.744 1.00 88.94 103 LEU A N 1
ATOM 829 C CA . LEU A 1 103 ? 5.029 4.223 -4.254 1.00 88.94 103 LEU A CA 1
ATOM 830 C C . LEU A 1 103 ? 4.165 4.360 -5.508 1.00 88.94 103 LEU A C 1
ATOM 832 O O . LEU A 1 103 ? 4.341 3.652 -6.501 1.00 88.94 103 LEU A O 1
ATOM 836 N N . GLY A 1 104 ? 3.230 5.307 -5.472 1.00 88.12 104 GLY A N 1
ATOM 837 C CA . GLY A 1 104 ? 2.392 5.623 -6.621 1.00 88.12 104 GLY A CA 1
ATOM 838 C C . GLY A 1 104 ? 3.161 6.198 -7.817 1.00 88.12 104 GLY A C 1
ATOM 839 O O . GLY A 1 104 ? 4.384 6.398 -7.805 1.00 88.12 104 GLY A O 1
ATOM 840 N N . VAL A 1 105 ? 2.408 6.463 -8.886 1.00 89.62 105 VAL A N 1
ATOM 841 C CA . VAL A 1 105 ? 2.932 6.941 -10.176 1.00 89.62 105 VAL A CA 1
ATOM 842 C C . VAL A 1 105 ? 3.797 8.195 -10.037 1.00 89.62 105 VAL A C 1
ATOM 844 O O . VAL A 1 105 ? 4.892 8.229 -10.592 1.00 89.62 105 VAL A O 1
ATOM 847 N N . ARG A 1 106 ? 3.346 9.230 -9.316 1.00 89.69 106 ARG A N 1
ATOM 848 C CA . ARG A 1 106 ? 4.061 10.517 -9.284 1.00 89.69 106 ARG A CA 1
ATOM 849 C C . ARG A 1 106 ? 5.341 10.400 -8.463 1.00 89.69 106 ARG A C 1
ATOM 851 O O . ARG A 1 106 ? 6.369 10.879 -8.926 1.00 89.69 106 ARG A O 1
ATOM 858 N N . LYS A 1 107 ? 5.333 9.716 -7.315 1.00 90.44 107 LYS A N 1
ATOM 859 C CA . LYS A 1 107 ? 6.581 9.454 -6.568 1.00 90.44 107 LYS A CA 1
ATOM 860 C C . LYS A 1 107 ? 7.591 8.650 -7.387 1.00 90.44 107 LYS A C 1
ATOM 862 O O . LYS A 1 107 ? 8.778 8.957 -7.368 1.00 90.44 107 LYS A O 1
ATOM 867 N N . THR A 1 108 ? 7.113 7.661 -8.141 1.00 92.75 108 THR A N 1
ATOM 868 C CA . THR A 1 108 ? 7.970 6.884 -9.047 1.00 92.75 108 THR A CA 1
ATOM 869 C C . THR A 1 108 ? 8.557 7.775 -10.151 1.00 92.75 108 THR A C 1
ATOM 871 O O . THR A 1 108 ? 9.748 7.701 -10.432 1.00 92.75 108 THR A O 1
ATOM 874 N N . GLN A 1 109 ? 7.760 8.674 -10.739 1.00 91.62 109 GLN A N 1
ATOM 875 C CA . GLN A 1 109 ? 8.241 9.660 -11.720 1.00 91.62 109 GLN A CA 1
ATOM 876 C C . GLN A 1 109 ? 9.251 10.649 -11.129 1.00 91.62 109 GLN A C 1
ATOM 878 O O . GLN A 1 109 ? 10.233 10.980 -11.784 1.00 91.62 109 GLN A O 1
ATOM 883 N N . GLU A 1 110 ? 9.025 11.112 -9.899 1.00 92.50 110 GLU A N 1
ATOM 884 C CA . GLU A 1 110 ? 9.943 12.012 -9.199 1.00 92.50 110 GLU A CA 1
ATOM 885 C C . GLU A 1 110 ? 11.315 11.367 -9.001 1.00 92.50 110 GLU A C 1
ATOM 887 O O . GLU A 1 110 ? 12.337 12.002 -9.255 1.00 92.50 110 GLU A O 1
ATOM 892 N N . TRP A 1 111 ? 11.333 10.089 -8.619 1.00 93.25 111 TRP A N 1
ATOM 893 C CA . TRP A 1 111 ? 12.561 9.312 -8.502 1.00 93.25 111 TRP A CA 1
ATOM 894 C C . TRP A 1 111 ? 13.261 9.115 -9.857 1.00 93.25 111 TRP A C 1
ATOM 896 O O . TRP A 1 111 ? 14.473 9.304 -9.957 1.00 93.25 111 TRP A O 1
ATOM 906 N N . LEU A 1 112 ? 12.497 8.837 -10.922 1.00 93.88 112 LEU A N 1
ATOM 907 C CA . LEU A 1 112 ? 13.022 8.666 -12.283 1.00 93.88 112 LEU A CA 1
ATOM 908 C C . LEU A 1 112 ? 13.747 9.908 -12.835 1.00 93.88 112 LEU A C 1
ATOM 910 O O . LEU A 1 112 ? 14.563 9.766 -13.737 1.00 93.88 112 LEU A O 1
ATOM 914 N N . TYR A 1 113 ? 13.521 11.122 -12.320 1.00 88.94 113 TYR A N 1
ATOM 915 C CA . TYR A 1 113 ? 14.314 12.286 -12.753 1.00 88.94 113 TYR A CA 1
ATOM 916 C C . TYR A 1 113 ? 15.792 12.202 -12.355 1.00 88.94 113 TYR A C 1
ATOM 918 O O . TYR A 1 113 ? 16.622 12.878 -12.961 1.00 88.94 113 TYR A O 1
ATOM 926 N N . GLY A 1 114 ? 16.115 11.428 -11.318 1.00 87.69 114 GLY A N 1
ATOM 927 C CA . GLY A 1 114 ? 17.471 11.294 -10.795 1.00 87.69 114 GLY A CA 1
ATOM 928 C C . GLY A 1 114 ? 18.232 10.076 -11.309 1.00 87.69 114 GLY A C 1
ATOM 929 O O . GLY A 1 114 ? 19.387 9.911 -10.920 1.00 87.69 114 GLY A O 1
ATOM 930 N N . ILE A 1 115 ? 17.613 9.218 -12.129 1.00 90.81 115 ILE A N 1
ATOM 931 C CA . ILE A 1 115 ? 18.247 7.973 -12.565 1.00 90.81 115 ILE A CA 1
ATOM 932 C C . ILE A 1 115 ? 19.064 8.150 -13.843 1.00 90.81 115 ILE A C 1
ATOM 934 O O . ILE A 1 115 ? 18.676 8.868 -14.764 1.00 90.81 115 ILE A O 1
ATOM 938 N N . ASP A 1 116 ? 20.192 7.448 -13.898 1.00 88.69 116 ASP A N 1
ATOM 939 C CA . ASP A 1 116 ? 20.945 7.253 -15.127 1.00 88.69 116 ASP A CA 1
ATOM 940 C C . ASP A 1 116 ? 20.292 6.138 -15.959 1.00 88.69 116 ASP A C 1
ATOM 942 O O . ASP A 1 116 ? 20.133 5.014 -15.488 1.00 88.69 116 ASP A O 1
ATOM 946 N N . MET A 1 117 ? 19.888 6.466 -17.188 1.00 91.12 117 MET A N 1
ATOM 947 C CA . MET A 1 117 ? 19.296 5.522 -18.145 1.00 91.12 117 MET A CA 1
ATOM 948 C C . MET A 1 117 ? 20.277 5.118 -19.251 1.00 91.12 117 MET A C 1
ATOM 950 O O . MET A 1 117 ? 19.856 4.550 -20.253 1.00 91.12 117 MET A O 1
ATOM 954 N N . SER A 1 118 ? 21.572 5.411 -19.097 1.00 86.62 118 SER A N 1
ATOM 955 C CA . SER A 1 118 ? 22.587 5.170 -20.131 1.00 86.62 118 SER A CA 1
ATOM 956 C C . SER A 1 118 ? 22.746 3.702 -20.548 1.00 86.62 118 SER A C 1
ATOM 958 O O . SER A 1 118 ? 23.169 3.447 -21.675 1.00 86.62 118 SER A O 1
ATOM 960 N N . ASP A 1 119 ? 22.350 2.755 -19.694 1.00 85.12 119 ASP A N 1
ATOM 961 C CA . ASP A 1 119 ? 22.325 1.318 -19.999 1.00 85.12 119 ASP A CA 1
ATOM 962 C C . ASP A 1 119 ? 21.145 0.901 -20.903 1.00 85.12 119 ASP A C 1
ATOM 964 O O . ASP A 1 119 ? 21.046 -0.257 -21.301 1.00 85.12 119 ASP A O 1
ATOM 968 N N . THR A 1 120 ? 20.232 1.822 -21.227 1.00 91.56 120 THR A N 1
ATOM 969 C CA . THR A 1 120 ? 19.133 1.603 -22.176 1.00 91.56 120 THR A CA 1
ATOM 970 C C . THR A 1 120 ? 19.418 2.328 -23.484 1.00 91.56 120 THR A C 1
ATOM 972 O O . THR A 1 120 ? 19.531 3.549 -23.531 1.00 91.56 120 THR A O 1
ATOM 975 N N . ASP A 1 121 ? 19.469 1.577 -24.576 1.00 93.00 121 ASP A N 1
ATOM 976 C CA . ASP A 1 121 ? 19.686 2.079 -25.927 1.00 93.00 121 ASP A CA 1
ATOM 977 C C . ASP A 1 121 ? 18.537 1.693 -26.874 1.00 93.00 121 ASP A C 1
ATOM 979 O O . ASP A 1 121 ? 17.478 1.214 -26.466 1.00 93.00 121 ASP A O 1
ATOM 983 N N . ALA A 1 122 ? 18.725 1.938 -28.171 1.00 92.12 122 ALA A N 1
ATOM 984 C CA . ALA A 1 122 ? 17.727 1.657 -29.196 1.00 92.12 122 ALA A CA 1
ATOM 985 C C . ALA A 1 122 ? 17.436 0.157 -29.395 1.00 92.12 122 ALA A C 1
ATOM 987 O O . ALA A 1 122 ? 16.328 -0.196 -29.821 1.00 92.12 122 ALA A O 1
ATOM 988 N N . ASP A 1 123 ? 18.398 -0.713 -29.104 1.00 94.06 123 ASP A N 1
ATOM 989 C CA . ASP A 1 123 ? 18.311 -2.152 -29.349 1.00 94.06 123 ASP A CA 1
ATOM 990 C C . ASP A 1 123 ? 17.885 -2.929 -28.097 1.00 94.06 123 ASP A C 1
ATOM 992 O O . ASP A 1 123 ? 17.520 -4.100 -28.204 1.00 94.06 123 ASP A O 1
ATOM 996 N N . THR A 1 124 ? 17.826 -2.261 -26.940 1.00 95.44 124 THR A N 1
ATOM 997 C CA . THR A 1 124 ? 17.326 -2.824 -25.680 1.00 95.44 124 THR A CA 1
ATOM 998 C C . THR A 1 124 ? 15.946 -3.470 -25.864 1.00 95.44 124 THR A C 1
ATOM 1000 O O . THR A 1 124 ? 14.985 -2.847 -26.339 1.00 95.44 124 THR A O 1
ATOM 1003 N N . THR A 1 125 ? 15.825 -4.744 -25.499 1.00 96.69 125 THR A N 1
ATOM 1004 C CA . THR A 1 125 ? 14.600 -5.533 -25.697 1.00 96.69 125 THR A CA 1
ATOM 1005 C C . THR A 1 125 ? 13.564 -5.271 -24.602 1.00 96.69 125 THR A C 1
ATOM 1007 O O . THR A 1 125 ? 13.828 -4.577 -23.622 1.00 96.69 125 THR A O 1
ATOM 1010 N N . ASP A 1 126 ? 12.338 -5.773 -24.775 1.00 96.62 126 ASP A N 1
ATOM 1011 C CA . ASP A 1 126 ? 11.337 -5.689 -23.702 1.00 96.62 126 ASP A CA 1
ATOM 1012 C C . ASP A 1 126 ? 11.715 -6.596 -22.520 1.00 96.62 126 ASP A C 1
ATOM 1014 O O . ASP A 1 126 ? 11.431 -6.251 -21.374 1.00 96.62 126 ASP A O 1
ATOM 1018 N N . GLU A 1 127 ? 12.399 -7.710 -22.789 1.00 97.31 127 GLU A N 1
ATOM 1019 C CA . GLU A 1 127 ? 12.963 -8.603 -21.781 1.00 97.31 127 GLU A CA 1
ATOM 1020 C C . GLU A 1 127 ? 14.068 -7.916 -20.964 1.00 97.31 127 GLU A C 1
ATOM 1022 O O . GLU A 1 127 ? 14.052 -8.005 -19.737 1.00 97.31 127 GLU A O 1
ATOM 1027 N N . ASP A 1 128 ? 14.970 -7.172 -21.61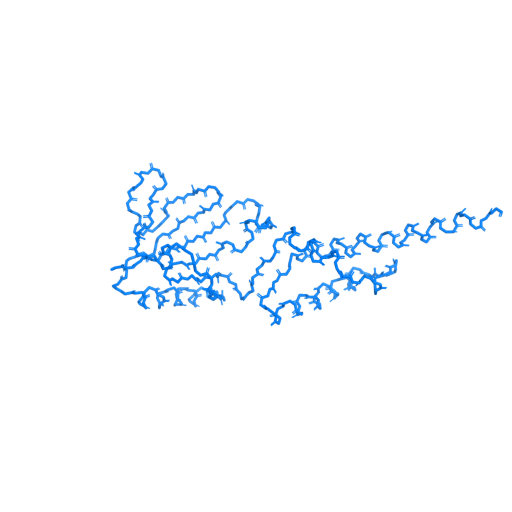5 1.00 96.94 128 ASP A N 1
ATOM 1028 C CA . ASP A 1 128 ? 16.011 -6.395 -20.923 1.00 96.94 128 ASP A CA 1
ATOM 1029 C C . ASP A 1 128 ? 15.390 -5.309 -20.033 1.00 96.94 128 ASP A C 1
ATOM 1031 O O . ASP A 1 128 ? 15.789 -5.128 -18.886 1.00 96.94 128 ASP A O 1
ATOM 1035 N N . ILE A 1 129 ? 14.356 -4.615 -20.525 1.00 96.31 129 ILE A N 1
ATOM 1036 C CA . ILE A 1 129 ? 13.626 -3.618 -19.728 1.00 96.31 129 ILE A CA 1
ATOM 1037 C C . ILE A 1 129 ? 12.956 -4.274 -18.517 1.00 96.31 129 ILE A C 1
ATOM 1039 O O . ILE A 1 129 ? 13.007 -3.720 -17.420 1.00 96.31 129 ILE A O 1
ATOM 1043 N N . ALA A 1 130 ? 12.338 -5.446 -18.684 1.00 96.06 130 ALA A N 1
ATOM 1044 C CA . ALA A 1 130 ? 11.732 -6.171 -17.569 1.00 96.06 130 ALA A CA 1
ATOM 1045 C C . ALA A 1 130 ? 12.776 -6.559 -16.506 1.00 96.06 130 ALA A C 1
ATOM 1047 O O . ALA A 1 130 ? 12.504 -6.458 -15.308 1.00 96.06 130 ALA A O 1
ATOM 1048 N N . GLU A 1 131 ? 13.980 -6.941 -16.931 1.00 96.69 131 GLU A N 1
ATOM 1049 C CA . GLU A 1 131 ? 15.105 -7.254 -16.047 1.00 96.69 131 GLU A CA 1
ATOM 1050 C C . GLU A 1 131 ? 15.631 -6.017 -15.299 1.00 96.69 131 GLU A C 1
ATOM 1052 O O . GLU A 1 131 ? 15.856 -6.073 -14.086 1.00 96.69 131 GLU A O 1
ATOM 1057 N N . ILE A 1 132 ? 15.758 -4.876 -15.985 1.00 95.62 132 ILE A N 1
ATOM 1058 C CA . ILE A 1 132 ? 16.121 -3.590 -15.367 1.00 95.62 132 ILE A CA 1
ATOM 1059 C C . ILE A 1 132 ? 15.089 -3.207 -14.301 1.00 95.62 132 ILE A C 1
ATOM 1061 O O . ILE A 1 132 ? 15.451 -2.892 -13.167 1.00 95.62 132 ILE A O 1
ATOM 1065 N N . VAL A 1 133 ? 13.796 -3.277 -14.637 1.00 95.75 133 VAL A N 1
ATOM 1066 C CA . VAL A 1 133 ? 12.708 -2.982 -13.694 1.00 95.75 133 VAL A CA 1
ATOM 1067 C C . VAL A 1 133 ? 12.765 -3.918 -12.491 1.00 95.75 133 VAL A C 1
ATOM 1069 O O . VAL A 1 133 ? 12.636 -3.446 -11.364 1.00 95.75 133 VAL A O 1
ATOM 1072 N N . ARG A 1 134 ? 13.007 -5.219 -12.696 1.00 96.50 134 ARG A N 1
ATOM 1073 C CA . ARG A 1 134 ? 13.168 -6.173 -11.592 1.00 96.50 134 ARG A CA 1
ATOM 1074 C C . ARG A 1 134 ? 14.333 -5.792 -10.682 1.00 96.50 134 ARG A C 1
ATOM 1076 O O . ARG A 1 134 ? 14.143 -5.738 -9.475 1.00 96.50 134 ARG A O 1
ATOM 1083 N N . THR A 1 135 ? 15.495 -5.486 -11.251 1.00 95.69 135 THR A N 1
ATOM 1084 C CA . THR A 1 135 ? 16.696 -5.110 -10.487 1.00 95.69 135 THR A CA 1
ATOM 1085 C C . THR A 1 135 ? 16.452 -3.851 -9.650 1.00 95.69 135 THR A C 1
ATOM 1087 O O . THR A 1 135 ? 16.827 -3.788 -8.481 1.00 95.69 135 THR A O 1
ATOM 1090 N N . ILE A 1 136 ? 15.764 -2.857 -10.222 1.00 95.00 136 ILE A N 1
ATOM 1091 C CA . ILE A 1 136 ? 15.365 -1.641 -9.501 1.00 95.00 136 ILE A CA 1
ATOM 1092 C C . ILE A 1 136 ? 14.418 -1.975 -8.343 1.00 95.00 136 ILE A C 1
ATOM 1094 O O . ILE A 1 136 ? 14.602 -1.454 -7.244 1.00 95.00 136 ILE A O 1
ATOM 1098 N N . GLN A 1 137 ? 13.425 -2.842 -8.566 1.00 95.62 137 GLN A N 1
ATOM 1099 C CA . GLN A 1 137 ? 12.498 -3.259 -7.510 1.00 95.62 137 GLN A CA 1
ATOM 1100 C C . GLN A 1 137 ? 13.211 -4.028 -6.400 1.00 95.62 137 GLN A C 1
ATOM 1102 O O . GLN A 1 137 ? 12.979 -3.754 -5.231 1.00 95.62 137 GLN A O 1
ATOM 1107 N N . GLU A 1 138 ? 14.118 -4.944 -6.740 1.00 95.44 138 GLU A N 1
ATOM 1108 C CA . GLU A 1 138 ? 14.931 -5.666 -5.757 1.00 95.44 138 GLU A CA 1
ATOM 1109 C C . GLU A 1 138 ? 15.737 -4.701 -4.879 1.00 95.44 138 GLU A C 1
ATOM 1111 O O . GLU A 1 138 ? 15.720 -4.843 -3.658 1.00 95.44 138 GLU A O 1
ATOM 1116 N N . GLY A 1 139 ? 16.349 -3.670 -5.471 1.00 94.88 139 GLY A N 1
ATOM 1117 C CA . GLY A 1 139 ? 17.017 -2.611 -4.713 1.00 94.88 139 GLY A CA 1
ATOM 1118 C C . GLY A 1 139 ? 16.063 -1.803 -3.822 1.00 94.88 139 GLY A C 1
ATOM 1119 O O . GLY A 1 139 ? 16.380 -1.531 -2.667 1.00 94.88 139 GLY A O 1
ATOM 1120 N N . ALA A 1 140 ? 14.870 -1.455 -4.315 1.00 94.00 140 ALA A N 1
ATOM 1121 C CA . ALA A 1 140 ? 13.855 -0.745 -3.527 1.00 94.00 140 ALA A CA 1
ATOM 1122 C C . ALA A 1 140 ? 13.350 -1.579 -2.336 1.00 94.00 140 ALA A C 1
ATOM 1124 O O . ALA A 1 140 ? 13.139 -1.060 -1.233 1.00 94.00 140 ALA A O 1
ATOM 1125 N N . HIS A 1 141 ? 13.220 -2.891 -2.537 1.00 94.69 141 HIS A N 1
ATOM 1126 C CA . HIS A 1 141 ? 12.800 -3.837 -1.513 1.00 94.69 141 HIS A CA 1
ATOM 1127 C C . HIS A 1 141 ? 13.789 -3.906 -0.343 1.00 94.69 141 HIS A C 1
ATOM 1129 O O . HIS A 1 141 ? 13.357 -4.114 0.793 1.00 94.69 141 HIS A O 1
ATOM 1135 N N . GLU A 1 142 ? 15.090 -3.693 -0.572 1.00 93.50 142 GLU A N 1
ATOM 1136 C CA . GLU A 1 142 ? 16.086 -3.607 0.509 1.00 93.50 142 GLU A CA 1
ATOM 1137 C C . GLU A 1 142 ? 15.814 -2.430 1.455 1.00 93.50 142 GLU A C 1
ATOM 1139 O O . GLU A 1 142 ? 16.102 -2.512 2.650 1.00 93.50 142 GLU A O 1
ATOM 1144 N N . THR A 1 143 ? 15.206 -1.356 0.945 1.00 90.19 143 THR A N 1
ATOM 1145 C CA . THR A 1 143 ? 14.798 -0.179 1.725 1.00 90.19 143 THR A CA 1
ATOM 1146 C C . THR A 1 143 ? 13.326 -0.198 2.143 1.00 90.19 143 THR A C 1
ATOM 1148 O O . THR A 1 143 ? 12.840 0.776 2.712 1.00 90.19 143 THR A O 1
ATOM 1151 N N . GLY A 1 144 ? 12.609 -1.299 1.896 1.00 90.69 144 GLY A N 1
ATOM 1152 C CA . GLY A 1 144 ? 11.206 -1.452 2.289 1.00 90.69 144 GLY A CA 1
ATOM 1153 C C . GLY A 1 144 ? 10.197 -0.741 1.377 1.00 90.69 144 GLY A C 1
ATOM 1154 O O . GLY A 1 144 ? 9.047 -0.561 1.779 1.00 90.69 144 GLY A O 1
ATOM 1155 N N . GLU A 1 145 ? 10.590 -0.344 0.167 1.00 91.94 145 GLU A N 1
ATOM 1156 C CA . GLU A 1 145 ? 9.741 0.366 -0.799 1.00 91.94 145 GLU A CA 1
ATOM 1157 C C . GLU A 1 145 ? 9.474 -0.488 -2.042 1.00 91.94 145 GLU A C 1
ATOM 1159 O O . GLU A 1 145 ? 10.233 -1.398 -2.352 1.00 91.94 145 GLU A O 1
ATOM 1164 N N . GLU A 1 146 ? 8.402 -0.183 -2.769 1.00 93.38 146 GLU A N 1
ATOM 1165 C CA . GLU A 1 146 ? 8.084 -0.810 -4.056 1.00 93.38 146 GLU A CA 1
ATOM 1166 C C . GLU A 1 146 ? 7.604 0.264 -5.036 1.00 93.38 146 GLU A C 1
ATOM 1168 O O . GLU A 1 146 ? 6.630 0.970 -4.772 1.00 93.38 146 GLU A O 1
ATOM 1173 N N . TYR A 1 147 ? 8.275 0.417 -6.175 1.00 92.88 147 TYR A N 1
ATOM 1174 C CA . TYR A 1 147 ? 7.901 1.416 -7.177 1.00 92.88 147 TYR A CA 1
ATOM 1175 C C . TYR A 1 147 ? 6.693 0.977 -8.007 1.00 92.88 147 TYR A C 1
ATOM 1177 O O . TYR A 1 147 ? 6.393 -0.209 -8.158 1.00 92.88 147 TYR A O 1
ATOM 1185 N N . CYS A 1 148 ? 6.033 1.931 -8.663 1.00 91.88 148 CYS A N 1
ATOM 1186 C CA . CYS A 1 148 ? 5.031 1.611 -9.671 1.00 91.88 148 CYS A CA 1
ATOM 1187 C C . CYS A 1 148 ? 5.703 0.977 -10.905 1.00 91.88 148 CYS A C 1
ATOM 1189 O O . CYS A 1 148 ? 6.186 1.686 -11.792 1.00 91.88 148 CYS A O 1
ATOM 1191 N N . ALA A 1 149 ? 5.691 -0.358 -10.993 1.00 91.69 149 ALA A N 1
ATOM 1192 C CA . ALA A 1 149 ? 6.348 -1.115 -12.066 1.00 91.69 149 ALA A CA 1
ATOM 1193 C C . ALA A 1 149 ? 5.928 -0.659 -13.475 1.00 91.69 149 ALA A C 1
ATOM 1195 O O . ALA A 1 149 ? 6.774 -0.446 -14.338 1.00 91.69 149 ALA A O 1
ATOM 1196 N N . ALA A 1 150 ? 4.632 -0.402 -13.688 1.00 91.56 150 ALA A N 1
ATOM 1197 C CA . ALA A 1 150 ? 4.124 0.092 -14.969 1.00 91.56 150 ALA A CA 1
ATOM 1198 C C . ALA A 1 150 ? 4.706 1.466 -15.354 1.00 91.56 150 ALA A C 1
ATOM 1200 O O . ALA A 1 150 ? 4.914 1.745 -16.534 1.00 91.56 150 ALA A O 1
ATOM 1201 N N . THR A 1 151 ? 4.982 2.321 -14.365 1.00 93.75 151 THR A N 1
ATOM 1202 C CA . THR A 1 151 ? 5.623 3.624 -14.588 1.00 93.75 151 THR A CA 1
ATOM 1203 C C . THR A 1 151 ? 7.095 3.452 -14.950 1.00 93.75 151 THR A C 1
ATOM 1205 O O . THR A 1 151 ? 7.548 4.094 -15.896 1.00 93.75 151 THR A O 1
ATOM 1208 N N . LEU A 1 152 ? 7.817 2.563 -14.253 1.00 94.94 152 LEU A N 1
ATOM 1209 C CA . LEU A 1 152 ? 9.208 2.240 -14.580 1.00 94.94 152 LEU A CA 1
ATOM 1210 C C . LEU A 1 152 ? 9.319 1.682 -16.005 1.00 94.94 152 LEU A C 1
ATOM 1212 O O . LEU A 1 152 ? 10.031 2.246 -16.831 1.00 94.94 152 LEU A O 1
ATOM 1216 N N . GLU A 1 153 ? 8.553 0.635 -16.327 1.00 95.50 153 GLU A N 1
ATOM 1217 C CA . GLU A 1 153 ? 8.554 0.028 -17.662 1.00 95.50 153 GLU A CA 1
ATOM 1218 C C . GLU A 1 153 ? 8.275 1.050 -18.761 1.00 95.50 153 GLU A C 1
ATOM 1220 O O . GLU A 1 153 ? 8.936 1.057 -19.800 1.00 95.50 153 GLU A O 1
ATOM 1225 N N . LYS A 1 154 ? 7.275 1.912 -18.545 1.00 95.56 154 LYS A N 1
ATOM 1226 C CA . LYS A 1 154 ? 6.918 2.950 -19.505 1.00 95.56 154 LYS A CA 1
ATOM 1227 C C . LYS A 1 154 ? 8.087 3.907 -19.737 1.00 95.56 154 LYS A C 1
ATOM 1229 O O . LYS A 1 154 ? 8.383 4.198 -20.891 1.00 95.56 154 LYS A O 1
ATOM 1234 N N . ALA A 1 155 ? 8.753 4.358 -18.676 1.00 95.31 155 ALA A N 1
ATOM 1235 C CA . ALA A 1 155 ? 9.864 5.297 -18.780 1.00 95.31 155 ALA A CA 1
ATOM 1236 C C . ALA A 1 155 ? 11.042 4.718 -19.581 1.00 95.31 155 ALA A C 1
ATOM 1238 O O . ALA A 1 155 ? 11.535 5.372 -20.498 1.00 95.31 155 ALA A O 1
ATOM 1239 N N . PHE A 1 156 ? 11.433 3.467 -19.317 1.00 96.25 156 PHE A N 1
ATOM 1240 C CA . PHE A 1 156 ? 12.501 2.803 -20.075 1.00 96.25 156 PHE A CA 1
ATOM 1241 C C . PHE A 1 156 ? 12.109 2.542 -21.537 1.00 96.25 156 PHE A C 1
ATOM 1243 O O . PHE A 1 156 ? 12.912 2.756 -22.448 1.00 96.25 156 PHE A O 1
ATOM 1250 N N . LYS A 1 157 ? 10.850 2.163 -21.798 1.00 96.12 157 LYS A N 1
ATOM 1251 C CA . LYS A 1 157 ? 10.330 2.017 -23.168 1.00 96.12 157 LYS A CA 1
ATOM 1252 C C . LYS A 1 157 ? 10.351 3.350 -23.924 1.00 96.12 157 LYS A C 1
ATOM 1254 O O . LYS A 1 157 ? 10.730 3.365 -25.094 1.00 96.12 157 LYS A O 1
ATOM 1259 N N . GLU A 1 158 ? 9.967 4.452 -23.279 1.00 95.06 158 GLU A N 1
ATOM 1260 C CA . GLU A 1 158 ? 10.018 5.804 -23.853 1.00 95.06 158 GLU A CA 1
ATOM 1261 C C . GLU A 1 158 ? 11.462 6.260 -24.108 1.00 95.06 158 GLU A C 1
ATOM 1263 O O . GLU A 1 158 ? 11.745 6.791 -25.181 1.00 95.06 158 GLU A O 1
ATOM 1268 N N . HIS A 1 159 ? 12.392 5.990 -23.187 1.00 94.44 159 HIS A N 1
ATOM 1269 C CA . HIS A 1 159 ? 13.811 6.298 -23.376 1.00 94.44 159 HIS A CA 1
ATOM 1270 C C . HIS A 1 159 ? 14.394 5.580 -24.600 1.00 94.44 159 HIS A C 1
ATOM 1272 O O . HIS A 1 159 ? 14.936 6.229 -25.494 1.00 94.44 159 HIS A O 1
ATOM 1278 N N . ARG A 1 160 ? 14.176 4.263 -24.713 1.00 95.44 160 ARG A N 1
ATOM 1279 C CA . ARG A 1 160 ? 14.571 3.470 -25.888 1.00 95.44 160 ARG A CA 1
ATOM 1280 C C . ARG A 1 160 ? 14.031 4.045 -27.198 1.00 95.44 160 ARG A C 1
ATOM 1282 O O . ARG A 1 160 ? 14.737 4.064 -28.208 1.00 95.44 160 ARG A O 1
ATOM 1289 N N . LEU A 1 161 ? 12.767 4.479 -27.217 1.00 94.25 161 LEU A N 1
ATOM 1290 C CA . LEU A 1 161 ? 12.165 5.088 -28.409 1.00 94.25 161 LEU A CA 1
ATOM 1291 C C . LEU A 1 161 ? 12.861 6.404 -28.775 1.00 94.25 161 LEU A C 1
ATOM 1293 O O . LEU A 1 161 ? 13.185 6.603 -29.943 1.00 94.25 161 LEU A O 1
ATOM 1297 N N . ASN A 1 162 ? 13.188 7.244 -27.791 1.00 91.50 162 ASN A N 1
ATOM 1298 C CA . ASN A 1 162 ? 13.955 8.466 -28.031 1.00 91.50 162 ASN A CA 1
ATOM 1299 C C . ASN A 1 162 ? 15.348 8.157 -28.608 1.00 91.50 162 ASN A C 1
ATOM 1301 O O . ASN A 1 162 ? 15.766 8.803 -29.568 1.00 91.50 162 ASN A O 1
ATOM 1305 N N . CYS A 1 163 ? 16.039 7.123 -28.112 1.00 90.94 163 CYS A N 1
ATOM 1306 C CA . CYS A 1 163 ? 17.316 6.679 -28.682 1.00 90.94 163 CYS A CA 1
ATOM 1307 C C . CYS A 1 163 ? 17.178 6.259 -30.157 1.00 90.94 163 CYS A C 1
ATOM 1309 O O . CYS A 1 163 ? 18.025 6.606 -30.984 1.00 90.94 163 CYS A O 1
ATOM 1311 N N . ARG A 1 164 ? 16.100 5.543 -30.513 1.00 90.81 164 ARG A N 1
ATOM 1312 C CA . ARG A 1 164 ? 15.801 5.161 -31.908 1.00 90.81 164 ARG A CA 1
ATOM 1313 C C . ARG A 1 164 ? 15.574 6.381 -32.795 1.00 90.81 164 ARG A C 1
ATOM 1315 O O . ARG A 1 164 ? 16.130 6.447 -33.895 1.00 90.81 164 ARG A O 1
ATOM 1322 N N . ASP A 1 165 ? 14.798 7.346 -32.315 1.00 88.00 165 ASP A N 1
ATOM 1323 C CA . ASP A 1 165 ? 14.475 8.562 -33.061 1.00 88.00 165 ASP A CA 1
ATOM 1324 C C . ASP A 1 165 ? 15.716 9.444 -33.273 1.00 88.00 165 ASP A C 1
ATOM 1326 O O . ASP A 1 165 ? 15.936 9.958 -34.374 1.00 88.00 165 ASP A O 1
ATOM 1330 N N . GLU A 1 166 ? 16.593 9.558 -32.273 1.00 81.81 166 GLU A N 1
ATOM 1331 C CA . GLU A 1 166 ? 17.871 10.266 -32.405 1.00 81.81 166 GLU A CA 1
ATOM 1332 C C . GLU A 1 166 ? 18.813 9.610 -33.426 1.00 81.81 166 GLU A C 1
ATOM 1334 O O . GLU A 1 166 ? 19.481 10.310 -34.197 1.00 81.81 166 GLU A O 1
ATOM 1339 N N . LEU A 1 167 ? 18.865 8.275 -33.474 1.00 71.69 167 LEU A N 1
ATOM 1340 C CA . LEU A 1 167 ? 19.637 7.539 -34.481 1.00 71.69 167 LEU A CA 1
ATOM 1341 C C . LEU A 1 167 ? 19.065 7.749 -35.893 1.00 71.69 167 LEU A C 1
ATOM 1343 O O . LEU A 1 167 ? 19.821 8.017 -36.833 1.00 71.69 167 LEU A O 1
ATOM 1347 N N . GLY A 1 168 ? 17.737 7.711 -36.047 1.00 64.62 168 GLY A N 1
ATOM 1348 C CA . GLY A 1 168 ? 17.051 7.988 -37.315 1.00 64.62 168 GLY A CA 1
ATOM 1349 C C . GLY A 1 168 ? 17.220 9.437 -37.800 1.00 64.62 168 GLY A C 1
ATOM 1350 O O . GLY A 1 168 ? 17.402 9.687 -38.997 1.00 64.62 168 GLY A O 1
ATOM 1351 N N . GLY A 1 169 ? 17.241 10.403 -36.879 1.00 60.97 169 GLY A N 1
ATOM 1352 C CA . GLY A 1 169 ? 17.496 11.819 -37.167 1.00 60.97 169 GLY A CA 1
ATOM 1353 C C . GLY A 1 169 ? 18.946 12.118 -37.575 1.00 60.97 169 GLY A C 1
ATOM 1354 O O . GLY A 1 169 ? 19.193 12.951 -38.454 1.00 60.97 169 GLY A O 1
ATOM 1355 N N . LYS A 1 170 ? 19.924 11.404 -37.005 1.00 58.16 170 LYS A N 1
ATOM 1356 C CA . LYS A 1 170 ? 21.345 11.514 -37.395 1.00 58.16 170 LYS A CA 1
ATOM 1357 C C . LYS A 1 170 ? 21.624 10.912 -38.779 1.00 58.16 170 LYS A C 1
ATOM 1359 O O . LYS A 1 170 ? 22.410 11.471 -39.543 1.00 58.16 170 LYS A O 1
ATOM 1364 N N . LEU A 1 171 ? 20.943 9.828 -39.152 1.00 53.06 171 LEU A N 1
ATOM 1365 C CA . LEU A 1 171 ? 21.091 9.199 -40.475 1.00 53.06 171 LEU A CA 1
ATOM 1366 C C . LEU A 1 171 ? 20.546 10.065 -41.624 1.00 53.06 171 LEU A C 1
ATOM 1368 O O . LEU A 1 171 ? 21.072 10.010 -42.733 1.00 53.06 171 LEU A O 1
ATOM 1372 N N . THR A 1 172 ? 19.537 10.901 -41.370 1.00 50.69 172 THR A N 1
ATOM 1373 C CA . THR A 1 172 ? 18.922 11.774 -42.392 1.00 50.69 172 THR A CA 1
ATOM 1374 C C . THR A 1 172 ? 19.634 13.118 -42.579 1.00 50.69 172 THR A C 1
ATOM 1376 O O . THR A 1 172 ? 19.498 13.747 -43.628 1.00 50.69 172 THR A O 1
ATOM 1379 N N . THR A 1 173 ? 20.431 13.559 -41.603 1.00 51.75 173 THR A N 1
ATOM 1380 C CA . THR A 1 173 ? 21.203 14.816 -41.670 1.00 51.75 173 THR A CA 1
ATOM 1381 C C . THR A 1 173 ? 22.621 14.640 -42.220 1.00 51.75 173 THR A C 1
ATOM 1383 O O . THR A 1 173 ? 23.220 15.614 -42.667 1.00 51.75 173 THR A O 1
ATOM 1386 N N . SER A 1 174 ? 23.134 13.408 -42.284 1.00 46.41 174 SER A N 1
ATOM 1387 C CA . SER A 1 174 ? 24.470 13.082 -42.808 1.00 46.41 174 SER A CA 1
ATOM 1388 C C . SER A 1 174 ? 24.522 12.821 -44.331 1.00 46.41 174 SER A C 1
ATOM 1390 O O . SER A 1 174 ? 25.505 12.267 -44.823 1.00 46.41 174 SER A O 1
ATOM 1392 N N . THR A 1 175 ? 23.487 13.184 -45.101 1.00 49.81 175 THR A N 1
ATOM 1393 C CA . THR A 1 175 ? 23.436 12.986 -46.571 1.00 49.81 175 THR A CA 1
ATOM 1394 C C . THR A 1 175 ? 23.311 14.295 -47.364 1.00 49.81 175 THR A C 1
ATOM 1396 O O . THR A 1 175 ? 22.617 14.348 -48.381 1.00 49.81 175 THR A O 1
ATOM 1399 N N . ARG A 1 176 ? 23.970 15.370 -46.923 1.00 39.50 176 ARG A N 1
ATOM 1400 C CA . ARG A 1 176 ? 24.099 16.609 -47.706 1.00 39.50 176 ARG A CA 1
ATOM 1401 C C . ARG A 1 176 ? 25.541 17.051 -47.850 1.00 39.50 176 ARG A C 1
ATOM 1403 O O . ARG A 1 176 ? 26.257 17.020 -46.830 1.00 39.50 176 ARG A O 1
#